Protein AF-A0A7Z9ZH87-F1 (afdb_monomer_lite)

pLDDT: mean 79.66, std 18.04, range [28.94, 98.12]

Radius of gyration: 16.37 Å; chains: 1; bounding box: 49×29×41 Å

Structure (mmCIF, N/CA/C/O backbone):
data_AF-A0A7Z9ZH87-F1
#
_entry.id   AF-A0A7Z9ZH87-F1
#
loop_
_atom_site.group_PDB
_atom_site.id
_atom_site.type_symbol
_atom_site.label_atom_id
_atom_site.label_alt_id
_atom_site.label_comp_id
_atom_site.label_asym_id
_atom_site.label_entity_id
_atom_site.label_seq_id
_atom_site.pdbx_PDB_ins_code
_atom_site.Cartn_x
_atom_site.Cartn_y
_atom_site.Cartn_z
_atom_site.occupancy
_atom_site.B_iso_or_equiv
_atom_site.auth_seq_id
_atom_site.auth_comp_id
_atom_site.auth_asym_id
_atom_site.auth_atom_id
_atom_site.pdbx_PDB_model_num
ATOM 1 N N . MET A 1 1 ? -15.715 -15.038 -13.686 1.00 32.31 1 MET A N 1
ATOM 2 C CA . MET A 1 1 ? -14.337 -15.272 -13.220 1.00 32.31 1 MET A CA 1
ATOM 3 C C . MET A 1 1 ? -13.437 -14.489 -14.149 1.00 32.31 1 MET A C 1
ATOM 5 O O . MET A 1 1 ? -13.187 -14.943 -15.253 1.00 32.31 1 MET A O 1
ATOM 9 N N . THR A 1 2 ? -13.102 -13.259 -13.784 1.00 36.56 2 THR A N 1
ATOM 10 C CA . THR A 1 2 ? -12.093 -12.464 -14.488 1.00 36.56 2 THR A CA 1
ATOM 11 C C . THR A 1 2 ? -10.768 -12.778 -13.816 1.00 36.56 2 THR A C 1
ATOM 13 O O . THR A 1 2 ? -10.597 -12.457 -12.642 1.00 36.56 2 THR A O 1
ATOM 16 N N . GLU A 1 3 ? -9.892 -13.490 -14.523 1.00 40.38 3 GLU A N 1
ATOM 17 C CA . GLU A 1 3 ? -8.490 -13.646 -14.134 1.00 40.38 3 GLU A CA 1
ATOM 18 C C . GLU A 1 3 ? -7.914 -12.255 -13.848 1.00 40.38 3 GLU A C 1
ATOM 20 O O . GLU A 1 3 ? -8.126 -11.318 -14.624 1.00 40.38 3 GLU A O 1
ATOM 25 N N . GLY A 1 4 ? -7.263 -12.101 -12.694 1.00 49.84 4 GLY A N 1
ATOM 26 C CA . GLY A 1 4 ? -6.564 -10.876 -12.329 1.00 49.84 4 GLY A CA 1
ATOM 27 C C . GLY A 1 4 ? -5.412 -10.669 -13.297 1.00 49.84 4 GLY A C 1
ATOM 28 O O . GLY A 1 4 ? -4.351 -11.254 -13.126 1.00 49.84 4 GLY A O 1
ATOM 29 N N . SER A 1 5 ? -5.653 -9.899 -14.351 1.00 69.25 5 SER A N 1
ATOM 30 C CA . SER A 1 5 ? -4.678 -9.647 -15.403 1.00 69.25 5 SER A CA 1
ATOM 31 C C . SER A 1 5 ? -3.476 -8.898 -14.836 1.00 69.25 5 SER A C 1
ATOM 33 O O . SER A 1 5 ? -3.638 -7.803 -14.291 1.00 69.25 5 SER A O 1
ATOM 35 N N . GLU A 1 6 ? -2.284 -9.466 -14.997 1.00 74.31 6 GLU A N 1
ATOM 36 C CA . GLU A 1 6 ? -1.026 -8.761 -14.767 1.00 74.31 6 GLU A CA 1
ATOM 37 C C . GLU A 1 6 ? -0.970 -7.494 -15.622 1.00 74.31 6 GLU A C 1
ATOM 39 O O . GLU A 1 6 ? -1.355 -7.489 -16.797 1.00 74.31 6 GLU A O 1
ATOM 44 N N . ILE A 1 7 ? -0.484 -6.403 -15.034 1.00 67.56 7 ILE A N 1
ATOM 45 C CA . ILE A 1 7 ? -0.384 -5.119 -15.722 1.00 67.56 7 ILE A CA 1
ATOM 46 C C . ILE A 1 7 ? 1.082 -4.793 -15.945 1.00 67.56 7 ILE A C 1
ATOM 48 O O . ILE A 1 7 ? 1.816 -4.502 -15.001 1.00 67.56 7 ILE A O 1
ATOM 52 N N . PHE A 1 8 ? 1.485 -4.802 -17.214 1.00 66.19 8 PHE A N 1
ATOM 53 C CA . PHE A 1 8 ? 2.841 -4.483 -17.643 1.00 66.19 8 PHE A CA 1
ATOM 54 C C . PHE A 1 8 ? 2.985 -2.988 -17.911 1.00 66.19 8 PHE A C 1
ATOM 56 O O . PHE A 1 8 ? 2.276 -2.411 -18.737 1.00 66.19 8 PHE A O 1
ATOM 63 N N . ILE A 1 9 ? 3.951 -2.358 -17.247 1.00 67.56 9 ILE A N 1
ATOM 64 C CA . ILE A 1 9 ? 4.245 -0.935 -17.390 1.00 67.56 9 ILE A CA 1
ATOM 65 C C . ILE A 1 9 ? 5.709 -0.778 -17.798 1.00 67.56 9 ILE A C 1
ATOM 67 O O . ILE A 1 9 ? 6.633 -1.140 -17.065 1.00 67.56 9 ILE A O 1
ATOM 71 N N . ARG A 1 10 ? 5.909 -0.219 -19.001 1.00 65.69 10 ARG A N 1
ATOM 72 C CA . ARG A 1 10 ? 7.217 0.171 -19.565 1.00 65.69 10 ARG A CA 1
ATOM 73 C C . ARG A 1 10 ? 8.292 -0.924 -19.454 1.00 65.69 10 ARG A C 1
ATOM 75 O O . ARG A 1 10 ? 9.424 -0.630 -19.081 1.00 65.69 10 ARG A O 1
ATOM 82 N N . GLU A 1 11 ? 7.904 -2.171 -19.752 1.00 64.19 11 GLU A N 1
ATOM 83 C CA . GLU A 1 11 ? 8.743 -3.394 -19.782 1.00 64.19 11 GLU A CA 1
A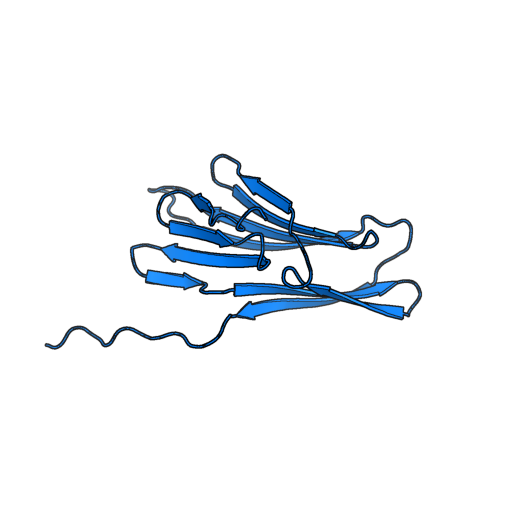TOM 84 C C . GLU A 1 11 ? 9.444 -3.760 -18.461 1.00 64.19 11 GLU A C 1
ATOM 86 O O . GLU A 1 11 ? 10.291 -4.650 -18.420 1.00 64.19 11 GLU A O 1
ATOM 91 N N . ARG A 1 12 ? 9.133 -3.048 -17.377 1.00 71.06 12 ARG A N 1
ATOM 92 C CA . ARG A 1 12 ? 9.948 -3.040 -16.158 1.00 71.06 12 ARG A CA 1
ATOM 93 C C . ARG A 1 12 ? 9.138 -3.198 -14.891 1.00 71.06 12 ARG A C 1
ATOM 95 O O . ARG A 1 12 ? 9.701 -3.585 -13.883 1.00 71.06 12 ARG A O 1
ATOM 102 N N . LEU A 1 13 ? 7.851 -2.891 -14.905 1.00 76.19 13 LEU A N 1
ATOM 103 C CA . LEU A 1 13 ? 6.999 -3.000 -13.731 1.00 76.19 13 LEU A CA 1
ATOM 104 C C . LEU A 1 13 ? 5.816 -3.898 -14.067 1.00 76.19 13 LEU A C 1
ATOM 106 O O . LEU A 1 13 ? 5.126 -3.661 -15.057 1.00 76.19 13 LEU A O 1
ATOM 110 N N . ILE A 1 14 ? 5.606 -4.912 -13.240 1.00 80.06 14 ILE A N 1
ATOM 111 C CA . ILE A 1 14 ? 4.458 -5.804 -13.295 1.00 80.06 14 ILE A CA 1
ATOM 112 C C . ILE A 1 14 ? 3.677 -5.567 -12.013 1.00 80.06 14 ILE A C 1
ATOM 114 O O . ILE A 1 14 ? 4.206 -5.696 -10.907 1.00 80.06 14 ILE A O 1
ATOM 118 N N . LEU A 1 15 ? 2.421 -5.170 -12.164 1.00 79.38 15 LEU A N 1
ATOM 119 C CA . LEU A 1 15 ? 1.486 -5.127 -11.051 1.00 79.38 15 LEU A CA 1
ATOM 120 C C . LEU A 1 15 ? 0.624 -6.374 -11.103 1.00 79.38 15 LEU A C 1
ATOM 122 O O . LEU A 1 15 ? 0.088 -6.700 -12.165 1.00 79.38 15 LEU A O 1
ATOM 126 N N . ASN A 1 16 ? 0.411 -6.991 -9.946 1.00 82.19 16 ASN A N 1
ATOM 127 C CA . ASN A 1 16 ? -0.624 -7.994 -9.771 1.00 82.19 16 ASN A CA 1
ATOM 128 C C . ASN A 1 16 ? -1.660 -7.467 -8.762 1.00 82.19 16 ASN A C 1
ATOM 130 O O . ASN A 1 16 ? -1.513 -7.659 -7.552 1.00 82.19 16 ASN A O 1
ATOM 134 N N . PRO A 1 17 ? -2.707 -6.760 -9.235 1.00 79.50 17 PRO A N 1
ATOM 135 C CA . PRO A 1 17 ? -3.725 -6.184 -8.360 1.00 79.50 17 PRO A CA 1
ATOM 136 C C . PRO A 1 17 ? -4.580 -7.223 -7.626 1.00 79.50 17 PRO A C 1
ATOM 138 O O . PRO A 1 17 ? -5.180 -6.911 -6.601 1.00 79.50 17 PRO A O 1
ATOM 141 N N . ALA A 1 18 ? -4.670 -8.451 -8.143 1.00 80.75 18 ALA A N 1
ATOM 142 C CA . ALA A 1 18 ? -5.406 -9.512 -7.464 1.00 80.75 18 ALA A CA 1
ATOM 143 C C . ALA A 1 18 ? -4.652 -10.018 -6.228 1.00 80.75 18 ALA A C 1
ATOM 145 O O . ALA A 1 18 ? -5.276 -10.396 -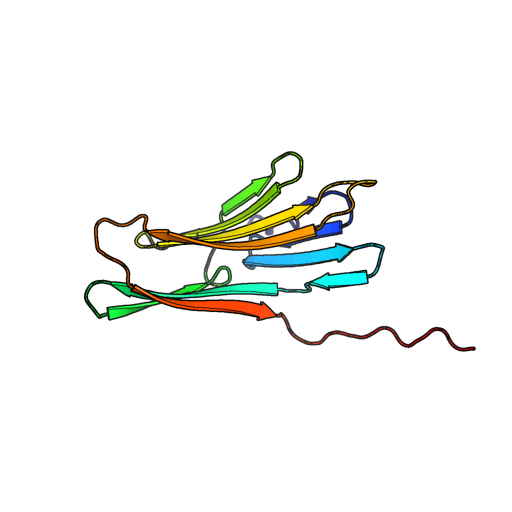5.242 1.00 80.75 18 ALA A O 1
ATOM 146 N N . GLU A 1 19 ? -3.320 -9.992 -6.275 1.00 81.75 19 GLU A N 1
ATOM 147 C CA . GLU A 1 19 ? -2.461 -10.418 -5.169 1.00 81.75 19 GLU A CA 1
ATOM 148 C C . GLU A 1 19 ? -1.929 -9.254 -4.326 1.00 81.75 19 GLU A C 1
ATOM 150 O O . GLU A 1 19 ? -1.309 -9.479 -3.287 1.00 81.75 19 GLU A O 1
ATOM 155 N N . GLY A 1 20 ? -2.124 -8.008 -4.765 1.00 80.31 20 GLY A N 1
ATOM 156 C CA . GLY A 1 20 ? -1.559 -6.835 -4.100 1.00 80.31 20 GLY A CA 1
ATOM 157 C C . GLY A 1 20 ? -0.032 -6.847 -4.075 1.00 80.31 20 GLY A C 1
ATOM 158 O O . GLY A 1 20 ? 0.588 -6.417 -3.092 1.00 80.31 20 GLY A O 1
ATOM 159 N N . THR A 1 21 ? 0.575 -7.396 -5.128 1.00 84.50 21 THR A N 1
ATOM 160 C CA . THR A 1 21 ? 2.023 -7.535 -5.262 1.00 84.50 21 THR A CA 1
ATOM 161 C C . THR A 1 21 ? 2.567 -6.734 -6.438 1.00 84.50 21 THR A C 1
ATOM 163 O O . THR A 1 21 ? 1.858 -6.370 -7.381 1.00 84.50 21 THR A O 1
ATOM 166 N N . ILE A 1 22 ? 3.859 -6.428 -6.340 1.00 82.69 22 ILE A N 1
ATOM 167 C CA . ILE A 1 22 ? 4.618 -5.692 -7.343 1.00 82.69 22 ILE A CA 1
ATOM 168 C C . ILE A 1 22 ? 5.879 -6.467 -7.685 1.00 82.69 22 ILE A C 1
ATOM 170 O O . ILE A 1 22 ? 6.641 -6.873 -6.797 1.00 82.69 22 ILE A O 1
ATOM 174 N N . GLU A 1 23 ? 6.132 -6.580 -8.982 1.00 83.56 23 GLU A N 1
ATOM 175 C CA . GLU A 1 23 ? 7.427 -6.958 -9.521 1.00 83.56 23 GLU A CA 1
ATOM 176 C C . GLU A 1 23 ? 8.031 -5.784 -10.272 1.00 83.56 23 GLU A C 1
ATOM 178 O O . GLU A 1 23 ? 7.371 -5.117 -11.066 1.00 83.56 23 GLU A O 1
ATOM 183 N N . PHE A 1 24 ? 9.306 -5.519 -10.024 1.00 76.56 24 PHE A N 1
ATOM 184 C CA . PHE A 1 24 ? 10.020 -4.450 -10.693 1.00 76.56 24 PHE A CA 1
ATOM 185 C C . PHE A 1 24 ? 11.395 -4.926 -11.147 1.00 76.56 24 PHE A C 1
ATOM 187 O O . PHE A 1 24 ? 12.231 -5.339 -10.342 1.00 76.56 24 PHE A O 1
ATOM 194 N N . VAL A 1 25 ? 11.632 -4.818 -12.447 1.00 73.50 25 VAL A N 1
ATOM 195 C CA . VAL A 1 25 ? 12.858 -5.141 -13.164 1.00 73.50 25 VAL A CA 1
ATOM 196 C C . VAL A 1 25 ? 13.480 -3.846 -13.678 1.00 73.50 25 VAL A C 1
ATOM 198 O O . VAL A 1 25 ? 12.913 -3.145 -14.509 1.00 73.50 25 VAL A O 1
ATOM 201 N N . TYR A 1 26 ? 14.695 -3.529 -13.241 1.00 68.50 26 TYR A N 1
ATOM 202 C CA . TYR A 1 26 ? 15.448 -2.372 -13.720 1.00 68.50 26 TYR A CA 1
ATOM 203 C C . TYR A 1 26 ? 16.720 -2.817 -14.422 1.00 68.50 26 TYR A C 1
ATOM 205 O O . TYR A 1 26 ? 17.523 -3.544 -13.845 1.00 68.50 26 TYR A O 1
ATOM 213 N N . ARG A 1 27 ? 16.919 -2.371 -15.671 1.00 68.44 27 ARG A N 1
ATOM 214 C CA . ARG A 1 27 ? 18.089 -2.742 -16.493 1.00 68.44 27 ARG A CA 1
ATOM 215 C C . ARG A 1 27 ? 18.319 -4.266 -16.510 1.00 68.44 27 ARG A C 1
ATOM 217 O O . ARG A 1 27 ? 19.427 -4.732 -16.265 1.00 68.44 27 ARG A O 1
ATOM 224 N N . ALA A 1 28 ? 17.241 -5.020 -16.753 1.00 67.94 28 ALA A N 1
ATOM 225 C CA . ALA A 1 28 ? 17.210 -6.488 -16.753 1.00 67.94 28 ALA A CA 1
ATOM 226 C C . ALA A 1 28 ? 17.589 -7.164 -15.415 1.00 67.94 28 ALA A C 1
ATOM 228 O O . ALA A 1 28 ? 17.918 -8.346 -15.396 1.00 67.94 28 ALA A O 1
ATOM 229 N N . ARG A 1 29 ? 17.534 -6.442 -14.285 1.00 64.94 29 ARG A N 1
ATOM 230 C CA . ARG A 1 29 ? 17.725 -7.002 -12.938 1.00 64.94 29 ARG A CA 1
ATOM 231 C C . ARG A 1 29 ? 16.450 -6.860 -12.105 1.00 64.94 29 ARG A C 1
ATOM 233 O O . ARG A 1 29 ? 15.946 -5.739 -12.006 1.00 64.94 29 ARG A O 1
ATOM 240 N N . PRO A 1 30 ? 15.939 -7.933 -11.480 1.00 69.69 30 PRO A N 1
ATOM 241 C CA . PRO A 1 30 ? 14.827 -7.821 -10.545 1.00 69.69 30 PRO A CA 1
ATOM 242 C C . PRO A 1 30 ? 15.279 -7.031 -9.310 1.00 69.69 30 PRO A C 1
ATOM 244 O O . PRO A 1 30 ? 16.231 -7.397 -8.623 1.00 69.69 30 PRO A O 1
ATOM 247 N N . VAL A 1 31 ? 14.610 -5.914 -9.051 1.00 71.94 31 VAL A N 1
ATOM 248 C CA . VAL A 1 31 ? 14.827 -5.048 -7.884 1.00 71.94 31 VAL A CA 1
ATOM 249 C C . VAL A 1 31 ? 13.792 -5.360 -6.802 1.00 71.94 31 VAL A C 1
ATOM 251 O O . VAL A 1 31 ? 14.117 -5.354 -5.615 1.00 71.94 31 VAL A O 1
ATOM 254 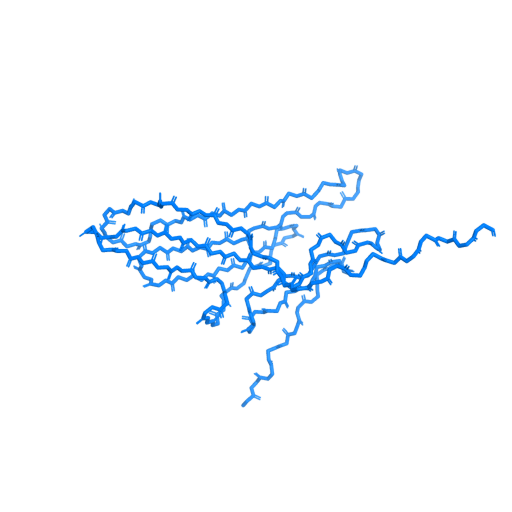N N . LEU A 1 32 ? 12.560 -5.679 -7.210 1.00 76.50 32 LEU A N 1
ATOM 255 C CA . LEU A 1 32 ? 11.491 -6.183 -6.350 1.00 76.50 32 LEU A CA 1
ATOM 256 C C . LEU A 1 32 ? 10.816 -7.369 -7.036 1.00 76.50 32 LEU A C 1
ATOM 258 O O . LEU A 1 32 ? 10.568 -7.322 -8.235 1.00 76.50 32 LEU A O 1
ATOM 262 N N . SER A 1 33 ? 10.513 -8.413 -6.273 1.00 80.44 33 SER A N 1
ATOM 263 C CA . SER A 1 33 ? 9.774 -9.584 -6.748 1.00 80.44 33 SER A CA 1
ATOM 264 C C . SER A 1 33 ? 8.766 -9.992 -5.678 1.00 80.44 33 SER A C 1
ATOM 266 O O . SER A 1 33 ? 9.107 -10.047 -4.489 1.00 80.44 33 SER A O 1
ATOM 268 N N . GLY A 1 34 ? 7.506 -10.162 -6.091 1.00 80.81 34 GLY A N 1
ATOM 269 C CA . GLY A 1 34 ? 6.378 -10.499 -5.218 1.00 80.81 34 GLY A CA 1
ATOM 270 C C . GLY A 1 34 ? 6.208 -9.573 -4.008 1.00 80.81 34 GLY A C 1
ATOM 271 O O . GLY A 1 34 ? 5.696 -9.991 -2.961 1.00 80.81 34 GLY A O 1
ATOM 272 N N . ALA A 1 35 ? 6.713 -8.343 -4.088 1.00 85.12 35 ALA A N 1
ATOM 273 C CA . ALA A 1 35 ? 6.789 -7.466 -2.935 1.00 85.12 35 ALA A CA 1
ATOM 274 C C . ALA A 1 35 ? 5.412 -6.853 -2.651 1.00 85.12 35 ALA A C 1
ATOM 276 O O . ALA A 1 35 ? 4.616 -6.662 -3.565 1.00 85.12 35 ALA A O 1
ATOM 277 N N . THR A 1 36 ? 5.113 -6.564 -1.387 1.00 90.12 36 THR A N 1
ATOM 278 C CA . THR A 1 36 ? 3.850 -5.964 -0.930 1.00 90.12 36 THR A CA 1
ATOM 279 C C . THR A 1 36 ? 4.108 -4.988 0.224 1.00 90.12 36 THR A C 1
ATOM 281 O O . THR A 1 36 ? 5.247 -4.840 0.674 1.00 90.12 36 THR A O 1
ATOM 284 N N . ALA A 1 37 ? 3.062 -4.346 0.738 1.00 92.00 37 ALA A N 1
ATOM 285 C CA . ALA A 1 37 ? 3.153 -3.434 1.870 1.00 92.00 37 ALA A CA 1
ATOM 286 C C . ALA A 1 37 ? 2.083 -3.719 2.923 1.00 92.00 37 ALA A C 1
ATOM 288 O O . ALA A 1 37 ? 0.979 -4.161 2.601 1.00 92.00 37 ALA A O 1
ATOM 289 N N . GLU A 1 38 ? 2.416 -3.427 4.177 1.00 95.12 38 GLU A N 1
ATOM 290 C CA . GLU A 1 38 ? 1.505 -3.546 5.311 1.00 95.12 38 GLU A CA 1
ATOM 291 C C . GLU A 1 38 ? 1.710 -2.394 6.302 1.00 95.12 38 GLU A C 1
ATOM 293 O O . GLU A 1 38 ? 2.837 -1.947 6.536 1.00 95.12 38 GLU A O 1
ATOM 298 N N . ALA A 1 39 ? 0.611 -1.944 6.901 1.00 95.88 39 ALA A N 1
ATOM 299 C CA . ALA A 1 39 ? 0.584 -1.001 8.006 1.00 95.88 39 ALA A CA 1
ATOM 300 C C . ALA A 1 39 ? -0.110 -1.631 9.220 1.00 95.88 39 ALA A C 1
ATOM 302 O O . ALA A 1 39 ? -1.185 -2.225 9.093 1.00 95.88 39 ALA A O 1
ATOM 303 N N . THR A 1 40 ? 0.468 -1.456 10.407 1.00 96.69 40 THR A N 1
ATOM 304 C CA . THR A 1 40 ? -0.226 -1.703 11.678 1.00 96.69 40 THR A CA 1
ATOM 305 C C . THR A 1 40 ? -0.510 -0.374 12.353 1.00 96.69 40 THR A C 1
ATOM 307 O O . THR A 1 40 ? 0.370 0.485 12.450 1.00 96.69 40 THR A O 1
ATOM 310 N N . TYR A 1 41 ? -1.740 -0.197 12.812 1.00 96.62 41 TYR A N 1
ATOM 311 C CA . TYR A 1 41 ? -2.217 1.076 13.334 1.00 96.62 41 TYR A CA 1
ATOM 312 C C . TYR A 1 41 ? -3.272 0.862 14.423 1.00 96.62 41 TYR A C 1
ATOM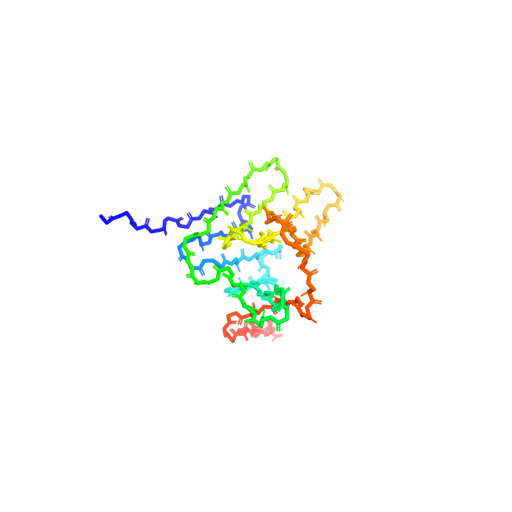 314 O O . TYR A 1 41 ? -3.752 -0.254 14.629 1.00 96.62 41 TYR A O 1
ATOM 322 N N . ARG A 1 42 ? -3.646 1.930 15.129 1.00 98.12 42 ARG A N 1
ATOM 323 C CA . ARG A 1 42 ? -4.727 1.926 16.118 1.00 98.12 42 ARG A CA 1
ATOM 324 C C . ARG A 1 42 ? -5.761 2.999 15.825 1.00 98.12 42 ARG A C 1
ATOM 326 O O . ARG A 1 42 ? -5.405 4.113 15.446 1.00 98.12 42 ARG A O 1
ATOM 333 N N . VAL A 1 43 ? -7.018 2.655 16.087 1.00 97.19 43 VAL A N 1
ATOM 334 C CA . VAL A 1 43 ? -8.171 3.570 16.119 1.00 97.19 43 VAL A CA 1
ATOM 335 C C . VAL A 1 43 ? -8.846 3.373 17.461 1.00 97.19 43 VAL A C 1
ATOM 337 O O . VAL A 1 43 ? -9.116 2.230 17.827 1.00 97.19 43 VAL A O 1
ATOM 340 N N . GLU A 1 44 ? -9.039 4.450 18.222 1.00 95.94 44 GLU A N 1
ATOM 341 C CA . GLU A 1 44 ? -9.620 4.382 19.576 1.00 95.94 44 GLU A CA 1
ATOM 342 C C . GLU A 1 44 ? -8.902 3.361 20.492 1.00 95.94 44 GLU A C 1
ATOM 344 O O . GLU A 1 44 ? -9.503 2.676 21.316 1.00 95.94 44 GLU A O 1
ATOM 349 N N . GLY A 1 45 ? -7.583 3.214 20.317 1.00 94.19 45 GLY A N 1
ATOM 350 C CA . GLY A 1 45 ? -6.752 2.264 21.067 1.00 94.19 45 GLY A CA 1
ATOM 351 C C . GLY A 1 45 ? -6.826 0.804 20.595 1.00 94.19 45 GLY A C 1
ATOM 352 O O . GLY A 1 45 ? -6.037 -0.017 21.064 1.00 94.19 45 GLY A O 1
ATOM 353 N N . LEU A 1 46 ? -7.698 0.467 19.642 1.00 97.19 46 LEU A N 1
ATOM 354 C CA . LEU A 1 46 ? -7.822 -0.882 19.086 1.00 97.19 46 LEU A CA 1
ATOM 355 C C . LEU A 1 46 ? -6.830 -1.101 17.944 1.00 97.19 46 LEU A C 1
ATOM 357 O O . LEU A 1 46 ? -6.838 -0.361 16.962 1.00 97.19 46 LEU A O 1
ATOM 361 N N . ALA A 1 47 ? -6.003 -2.141 18.066 1.00 97.06 47 ALA A N 1
ATOM 362 C CA . ALA A 1 47 ? -5.029 -2.520 17.047 1.00 97.06 47 ALA A CA 1
ATOM 363 C C . ALA A 1 47 ? -5.702 -3.066 15.784 1.00 97.06 47 ALA A C 1
ATOM 365 O O . ALA A 1 47 ? -6.615 -3.890 15.845 1.00 97.06 47 ALA A O 1
ATOM 366 N N . ARG A 1 48 ? -5.206 -2.610 14.637 1.00 96.56 48 ARG A N 1
ATOM 367 C CA . ARG A 1 48 ? -5.655 -2.965 13.295 1.00 96.56 48 ARG A CA 1
ATOM 368 C C . ARG A 1 48 ? -4.452 -3.154 12.378 1.00 96.56 48 ARG A C 1
ATOM 370 O O . ARG A 1 48 ? -3.350 -2.670 12.645 1.00 96.56 48 ARG A O 1
ATOM 377 N N . ARG A 1 49 ? -4.677 -3.878 11.287 1.00 96.12 49 ARG A N 1
ATOM 378 C CA . ARG A 1 49 ? -3.675 -4.183 10.269 1.00 96.12 49 ARG A CA 1
ATOM 379 C C . ARG A 1 49 ? -4.309 -4.020 8.900 1.00 96.12 49 ARG A C 1
ATOM 381 O O . ARG A 1 49 ? -5.380 -4.574 8.672 1.00 96.12 49 ARG A O 1
ATOM 388 N N . LEU A 1 50 ? -3.623 -3.316 8.010 1.00 95.44 50 LEU A N 1
ATOM 389 C CA . LEU A 1 50 ? -4.004 -3.189 6.613 1.00 95.44 50 LEU A CA 1
ATOM 390 C C . LEU A 1 50 ? -2.841 -3.639 5.736 1.00 95.44 50 LEU A C 1
ATOM 392 O O . LEU A 1 50 ? -1.745 -3.091 5.828 1.00 95.44 50 LEU A O 1
ATOM 396 N N . SER A 1 51 ? -3.087 -4.632 4.888 1.00 94.31 51 SER A N 1
ATOM 397 C CA . SER A 1 51 ? -2.111 -5.163 3.937 1.00 94.31 51 SER A CA 1
ATOM 398 C C . SER A 1 51 ? -2.619 -4.996 2.518 1.00 94.31 51 SER A C 1
ATOM 400 O O . SER A 1 51 ? -3.809 -5.185 2.265 1.00 94.31 51 SER A O 1
ATOM 402 N N . LEU A 1 52 ? -1.724 -4.713 1.573 1.00 92.00 52 LEU A N 1
ATOM 403 C CA . LEU A 1 52 ? -2.080 -4.744 0.156 1.00 92.00 52 LEU A CA 1
ATOM 404 C C . LEU A 1 52 ? -2.456 -6.167 -0.309 1.00 92.00 52 LEU A C 1
ATOM 406 O O . LEU A 1 52 ? -3.195 -6.285 -1.272 1.00 92.00 52 LEU A O 1
ATOM 410 N N . ARG A 1 53 ? -2.036 -7.239 0.387 1.00 89.75 53 ARG A N 1
ATOM 411 C CA . ARG A 1 53 ? -2.386 -8.636 0.030 1.00 89.75 53 ARG A CA 1
ATOM 412 C C . ARG A 1 53 ? -3.785 -9.090 0.448 1.00 89.75 53 ARG A C 1
ATOM 414 O O . ARG A 1 53 ? -4.241 -10.128 -0.019 1.00 89.75 53 ARG A O 1
ATOM 421 N N . ASP A 1 54 ? -4.441 -8.379 1.362 1.00 85.06 54 ASP A N 1
ATOM 422 C CA . ASP A 1 54 ? -5.651 -8.888 2.029 1.00 85.06 54 ASP A CA 1
ATOM 423 C C . ASP A 1 54 ? -6.942 -8.693 1.199 1.00 85.06 54 ASP A C 1
ATOM 425 O O . ASP A 1 54 ? -8.030 -9.032 1.665 1.00 85.06 54 ASP A O 1
ATOM 429 N N . GLY A 1 55 ? -6.865 -8.158 -0.024 1.00 73.12 55 GLY A N 1
ATOM 430 C CA . GLY A 1 55 ? -8.043 -7.932 -0.860 1.00 73.12 55 GLY A CA 1
ATOM 431 C C . GLY A 1 55 ? -7.730 -7.310 -2.223 1.00 73.12 55 GLY A C 1
ATOM 432 O O . GLY A 1 55 ? -6.569 -7.033 -2.521 1.00 73.12 55 GLY A O 1
ATOM 433 N N . PRO A 1 56 ? -8.760 -7.085 -3.061 1.00 75.25 56 PRO A N 1
ATOM 434 C CA . PRO A 1 56 ? -8.583 -6.414 -4.341 1.00 75.25 56 PRO A CA 1
ATOM 435 C C . PRO A 1 56 ? -8.050 -4.998 -4.109 1.00 75.25 56 PRO A C 1
ATOM 437 O O . PRO A 1 56 ? -8.702 -4.181 -3.455 1.00 75.25 56 PRO A O 1
ATOM 440 N N . VAL A 1 57 ? -6.874 -4.702 -4.659 1.00 88.06 57 VAL A N 1
ATOM 441 C CA . VAL A 1 57 ? -6.296 -3.359 -4.572 1.00 88.06 57 VAL A CA 1
ATOM 442 C C . VAL A 1 57 ? -6.765 -2.490 -5.733 1.00 88.06 57 VAL A C 1
ATOM 444 O O . VAL A 1 57 ? -6.902 -2.945 -6.870 1.00 88.06 57 VAL A O 1
ATOM 447 N N . ALA A 1 58 ? -6.985 -1.209 -5.455 1.00 90.31 58 ALA A N 1
ATOM 448 C CA . ALA A 1 58 ? -7.097 -0.208 -6.503 1.00 90.31 58 ALA A CA 1
ATOM 449 C C . ALA A 1 58 ? -5.697 0.112 -7.045 1.00 90.31 58 ALA A C 1
ATOM 451 O O . ALA A 1 58 ? -4.721 0.100 -6.292 1.00 90.31 58 ALA A O 1
ATOM 452 N N . TYR A 1 59 ? -5.596 0.416 -8.338 1.00 89.00 59 TYR A N 1
ATOM 453 C CA . TYR A 1 59 ? -4.336 0.812 -8.959 1.00 89.00 59 TYR A CA 1
ATOM 454 C C . TYR A 1 59 ? -4.503 2.061 -9.824 1.00 89.00 59 TYR A C 1
ATOM 456 O O . TYR A 1 59 ? -5.554 2.282 -10.429 1.00 89.00 59 TYR A O 1
ATOM 464 N N . GLY A 1 60 ? -3.453 2.876 -9.878 1.00 87.12 60 GLY A N 1
ATOM 465 C CA . GLY A 1 60 ? -3.382 4.090 -10.681 1.00 87.12 60 GLY A CA 1
ATOM 466 C C . GLY A 1 60 ? -2.134 4.094 -11.553 1.00 87.12 60 GLY A C 1
ATOM 467 O O . GLY A 1 60 ? -1.058 3.696 -11.111 1.00 87.12 60 GLY A O 1
ATOM 468 N N . ILE A 1 61 ? -2.279 4.545 -12.798 1.00 84.69 61 ILE A N 1
ATOM 469 C CA . ILE A 1 61 ? -1.164 4.709 -13.735 1.00 84.69 61 ILE A CA 1
ATOM 470 C C . ILE A 1 61 ? -1.232 6.128 -14.287 1.00 84.69 61 ILE A C 1
ATOM 472 O O . ILE A 1 61 ? -2.159 6.483 -15.015 1.00 84.69 61 ILE A O 1
ATOM 476 N N . ALA A 1 62 ? -0.242 6.935 -13.930 1.00 84.62 62 ALA A N 1
ATOM 477 C CA . ALA A 1 62 ? 0.070 8.201 -14.572 1.00 84.62 62 ALA A CA 1
ATOM 478 C C . ALA A 1 62 ? 1.339 8.036 -15.422 1.00 84.62 62 ALA A C 1
ATOM 480 O O . ALA A 1 62 ? 1.882 6.938 -15.546 1.00 84.62 62 ALA A O 1
ATOM 481 N N . GLN A 1 63 ? 1.797 9.117 -16.058 1.00 80.31 63 GLN A N 1
ATOM 482 C CA . GLN A 1 63 ? 2.872 9.051 -17.048 1.00 80.31 63 GLN A CA 1
ATOM 483 C C . GLN A 1 63 ? 4.109 8.303 -16.530 1.00 80.31 63 GLN A C 1
ATOM 485 O O . GLN A 1 63 ? 4.640 7.458 -17.237 1.00 80.31 63 GLN A O 1
ATOM 490 N N . ASP A 1 64 ? 4.565 8.579 -15.318 1.00 82.38 64 ASP A N 1
ATOM 491 C CA . ASP A 1 64 ? 5.744 7.975 -14.690 1.00 82.38 64 ASP A CA 1
ATOM 492 C C . ASP A 1 64 ? 5.474 7.434 -13.281 1.00 82.38 64 ASP A C 1
ATOM 494 O O . ASP A 1 64 ? 6.346 6.784 -12.706 1.00 82.38 64 ASP A O 1
ATOM 498 N N . LEU A 1 65 ? 4.280 7.679 -12.740 1.00 86.25 65 LEU A N 1
ATOM 499 C CA . LEU A 1 65 ? 3.857 7.241 -11.419 1.00 86.25 65 LEU A CA 1
ATOM 500 C C . LEU A 1 65 ? 2.873 6.084 -11.529 1.00 86.25 65 LEU A C 1
ATOM 502 O O . LEU A 1 65 ? 1.877 6.149 -12.248 1.00 86.25 65 LEU A O 1
ATOM 506 N N . VAL A 1 66 ? 3.134 5.057 -10.741 1.00 86.62 66 VAL A N 1
ATOM 507 C CA . VAL A 1 66 ? 2.259 3.914 -10.551 1.00 86.62 66 VAL A CA 1
ATOM 508 C C . VAL A 1 66 ? 1.937 3.798 -9.077 1.00 86.62 66 VAL A C 1
ATOM 510 O O . VAL A 1 66 ? 2.824 3.955 -8.240 1.00 86.62 66 VAL A O 1
ATOM 513 N N . SER A 1 67 ? 0.679 3.528 -8.758 1.00 90.81 67 SER A N 1
ATOM 514 C CA . SER A 1 67 ? 0.238 3.334 -7.385 1.00 90.81 67 SER A CA 1
ATOM 515 C C . SER A 1 67 ? -0.602 2.072 -7.237 1.00 90.81 67 SER A C 1
ATOM 517 O O . SER A 1 67 ? -1.401 1.740 -8.111 1.00 90.81 67 SER A O 1
ATOM 519 N N . LEU A 1 68 ? -0.417 1.379 -6.114 1.00 91.94 68 LEU A N 1
ATOM 520 C CA . LEU A 1 68 ? -1.333 0.362 -5.601 1.00 91.94 68 LEU A CA 1
ATOM 521 C C . LEU A 1 68 ? -1.871 0.833 -4.261 1.00 91.94 68 LEU A C 1
ATOM 523 O O . LEU A 1 68 ? -1.093 1.276 -3.420 1.00 91.94 68 LEU A O 1
ATOM 527 N N . SER A 1 69 ? -3.172 0.711 -4.036 1.00 94.44 69 SER A N 1
ATOM 528 C CA . SER A 1 69 ? -3.789 1.143 -2.787 1.00 94.44 69 SER A CA 1
ATOM 529 C C . SER A 1 69 ? -4.862 0.186 -2.296 1.00 94.44 69 SER A C 1
ATOM 531 O O . SER A 1 69 ? -5.664 -0.319 -3.081 1.00 94.44 69 SER A O 1
ATOM 533 N N . HIS A 1 70 ? -4.917 0.015 -0.982 1.00 95.19 70 HIS A N 1
ATOM 534 C CA . HIS A 1 70 ? -5.998 -0.660 -0.274 1.00 95.19 70 HIS A CA 1
ATOM 535 C C . HIS A 1 70 ? -6.500 0.269 0.833 1.00 95.19 70 HIS A C 1
ATOM 537 O O . HIS A 1 70 ? -5.713 1.009 1.424 1.00 95.19 70 HIS A O 1
ATOM 543 N N . SER A 1 71 ? -7.802 0.249 1.100 1.00 95.31 71 SER A N 1
ATOM 544 C CA . SER A 1 71 ? -8.436 1.011 2.172 1.00 95.31 71 SER A CA 1
ATOM 545 C C . SER A 1 71 ? -9.414 0.121 2.923 1.00 95.31 71 SER A C 1
ATOM 547 O O . SER A 1 71 ? -10.142 -0.653 2.304 1.00 95.31 71 SER A O 1
ATOM 549 N N . ASP A 1 72 ? -9.451 0.263 4.244 1.00 94.88 72 ASP A N 1
ATOM 550 C CA . ASP A 1 72 ? -10.430 -0.392 5.120 1.00 94.88 72 ASP A CA 1
ATOM 551 C C . ASP A 1 72 ? -11.475 0.586 5.687 1.00 94.88 72 ASP A C 1
ATOM 553 O O . ASP A 1 72 ? -12.218 0.258 6.615 1.00 94.88 72 ASP A O 1
ATOM 557 N N . GLY A 1 73 ? -11.532 1.801 5.133 1.00 94.06 73 GLY A N 1
ATOM 558 C CA . GLY A 1 73 ? -12.435 2.867 5.567 1.00 94.06 73 GLY A CA 1
ATOM 559 C C . GLY A 1 73 ? -11.954 3.663 6.784 1.00 94.06 73 GLY A C 1
ATOM 560 O O . GLY A 1 73 ? -12.605 4.640 7.144 1.00 94.06 73 GLY A O 1
ATOM 561 N N . GLN A 1 74 ? -10.830 3.293 7.405 1.00 96.25 74 GLN A N 1
ATOM 562 C CA . GLN A 1 74 ? -10.159 4.106 8.427 1.00 96.25 74 GLN A CA 1
ATOM 563 C C . GLN A 1 74 ? -8.858 4.680 7.879 1.00 96.25 74 GLN A C 1
ATOM 565 O O . GLN A 1 74 ? -8.605 5.880 7.967 1.00 96.25 74 GLN A O 1
ATOM 570 N N . VAL A 1 75 ? -8.050 3.832 7.248 1.00 96.31 75 VAL A N 1
ATOM 571 C CA . VAL A 1 75 ? -6.814 4.251 6.589 1.00 96.31 75 VAL A CA 1
ATOM 572 C C . VAL A 1 75 ? -6.768 3.748 5.157 1.00 96.31 75 VAL A C 1
ATOM 574 O O . VAL A 1 75 ? -7.310 2.694 4.831 1.00 96.31 75 VAL A O 1
ATOM 577 N N . GLN A 1 76 ? -6.083 4.501 4.303 1.00 97.06 76 GLN A N 1
ATOM 578 C CA . GLN A 1 76 ? -5.665 4.054 2.984 1.00 97.06 76 GLN A CA 1
ATOM 579 C C . GLN A 1 76 ? -4.151 3.874 2.979 1.00 97.06 76 GLN A C 1
ATOM 581 O O . GLN A 1 76 ? -3.405 4.828 3.198 1.00 97.06 76 GLN A O 1
ATOM 586 N N . LEU A 1 77 ? -3.705 2.654 2.696 1.00 96.75 77 LEU A N 1
ATOM 587 C CA . LEU A 1 77 ? -2.307 2.334 2.438 1.00 96.75 77 LEU A CA 1
ATOM 588 C C . LEU A 1 77 ? -2.072 2.395 0.932 1.00 96.75 77 LEU A C 1
ATOM 590 O O . LEU A 1 77 ? -2.737 1.686 0.181 1.00 96.75 77 LEU A O 1
ATOM 594 N N . THR A 1 78 ? -1.114 3.211 0.505 1.00 95.06 78 THR A N 1
ATOM 595 C CA . THR A 1 78 ? -0.719 3.350 -0.898 1.00 95.06 78 THR A CA 1
ATOM 596 C C . THR A 1 78 ? 0.767 3.065 -1.055 1.00 95.06 78 THR A C 1
ATOM 598 O O . THR A 1 78 ? 1.597 3.598 -0.319 1.00 95.06 78 THR A O 1
ATOM 601 N N . TRP A 1 79 ? 1.117 2.241 -2.036 1.00 92.25 79 TRP A N 1
ATOM 602 C CA . TRP A 1 79 ? 2.485 2.073 -2.493 1.00 92.25 79 TRP A CA 1
ATOM 603 C C . TRP A 1 79 ? 2.671 2.779 -3.824 1.00 92.25 79 TRP A C 1
ATOM 605 O O . TRP A 1 79 ? 2.045 2.417 -4.817 1.00 92.25 79 TRP A O 1
ATOM 615 N N . ASN A 1 80 ? 3.539 3.783 -3.824 1.00 90.00 80 ASN A N 1
ATOM 616 C CA . ASN A 1 80 ? 3.855 4.600 -4.979 1.00 90.00 80 ASN A CA 1
ATOM 617 C C . ASN A 1 80 ? 5.211 4.209 -5.580 1.00 90.00 80 ASN A C 1
ATOM 619 O O . ASN A 1 80 ? 6.192 4.002 -4.857 1.00 90.00 80 ASN A O 1
ATOM 623 N N . ILE A 1 81 ? 5.262 4.148 -6.910 1.00 85.50 81 ILE A N 1
ATOM 624 C CA . ILE A 1 81 ? 6.441 3.841 -7.718 1.00 85.50 81 ILE A CA 1
ATOM 625 C C . ILE A 1 81 ? 6.552 4.898 -8.805 1.00 85.50 81 ILE A C 1
ATOM 627 O O . ILE A 1 81 ? 5.763 4.923 -9.745 1.00 85.50 81 ILE A O 1
ATOM 631 N N . LEU A 1 82 ? 7.551 5.761 -8.685 1.00 85.44 82 LEU A N 1
ATOM 632 C CA . LEU A 1 82 ? 7.901 6.737 -9.705 1.00 85.44 82 LEU A CA 1
ATOM 633 C C . LEU A 1 82 ? 9.100 6.212 -10.495 1.00 85.44 82 LEU A C 1
ATOM 635 O O . LEU A 1 82 ? 10.188 6.057 -9.939 1.00 85.44 82 LEU A O 1
ATOM 639 N N . ALA A 1 83 ? 8.904 5.944 -11.783 1.00 78.56 83 ALA A N 1
ATOM 640 C CA . ALA A 1 83 ? 9.932 5.446 -12.688 1.00 78.56 83 ALA A CA 1
ATOM 641 C C . ALA A 1 83 ? 10.153 6.445 -13.832 1.00 78.56 83 ALA A C 1
ATOM 643 O O . ALA A 1 83 ? 9.468 6.409 -14.863 1.00 78.56 83 ALA A O 1
ATOM 644 N N . ARG A 1 84 ? 11.134 7.339 -13.654 1.00 78.19 84 ARG A N 1
ATOM 645 C CA . ARG A 1 84 ? 11.497 8.321 -14.681 1.00 78.19 84 ARG A CA 1
ATOM 646 C C . ARG A 1 84 ? 12.397 7.691 -15.748 1.00 78.19 84 ARG A C 1
ATOM 648 O O . ARG A 1 84 ? 13.290 6.907 -15.413 1.00 78.19 84 ARG A O 1
ATOM 655 N N . PRO A 1 85 ? 12.176 8.007 -17.035 1.00 70.88 85 PRO A N 1
ATOM 656 C CA . PRO A 1 85 ? 13.054 7.553 -18.103 1.00 70.88 85 PRO A CA 1
ATOM 657 C C . PRO A 1 85 ? 14.444 8.209 -18.014 1.00 70.88 85 PRO A C 1
ATOM 659 O O . PRO A 1 85 ? 14.666 9.186 -17.303 1.00 70.88 85 PRO A O 1
ATOM 662 N N . GLU A 1 86 ? 15.402 7.647 -18.748 1.00 69.44 86 GLU A N 1
ATOM 663 C CA . GLU A 1 86 ? 16.722 8.257 -18.953 1.00 69.44 86 GLU A CA 1
ATOM 664 C C . GLU A 1 86 ? 16.588 9.633 -19.644 1.00 69.44 86 GLU A C 1
ATOM 666 O O . GLU A 1 86 ? 15.647 9.822 -20.423 1.00 69.44 86 GLU A O 1
ATOM 671 N N . PRO A 1 87 ? 17.510 10.589 -19.407 1.00 64.88 87 PRO A N 1
ATOM 672 C CA . PRO A 1 87 ? 18.771 10.472 -18.656 1.00 64.88 87 PRO A CA 1
ATOM 673 C C . PRO A 1 87 ? 18.631 10.654 -17.135 1.00 64.88 87 PRO A C 1
ATOM 675 O O . PRO A 1 87 ? 19.612 10.532 -16.409 1.00 64.88 87 PRO A O 1
ATOM 678 N N . GLU A 1 88 ? 17.432 10.981 -16.646 1.00 71.25 88 GLU A N 1
ATOM 679 C CA . GLU A 1 88 ? 17.175 11.173 -15.213 1.00 71.25 88 GLU A CA 1
ATOM 680 C C . GLU A 1 88 ? 17.246 9.841 -14.463 1.00 71.25 88 GLU A C 1
ATOM 682 O O . GLU A 1 88 ? 17.750 9.795 -13.342 1.00 71.25 88 GLU A O 1
ATOM 687 N N . GLY A 1 89 ? 16.773 8.757 -15.097 1.00 66.31 89 GLY A N 1
ATOM 688 C CA . GLY A 1 89 ? 17.060 7.374 -14.704 1.00 66.31 89 GLY A CA 1
ATOM 689 C C . GLY A 1 89 ? 16.762 7.061 -13.236 1.00 66.31 89 GLY A C 1
ATOM 690 O O . GLY A 1 89 ? 17.439 6.223 -12.635 1.00 66.31 89 GLY A O 1
ATOM 691 N N . GLN A 1 90 ? 15.788 7.757 -12.642 1.00 74.56 90 GLN A N 1
ATOM 692 C CA . GLN A 1 90 ? 15.513 7.687 -11.215 1.00 74.56 90 GLN A CA 1
ATOM 693 C C . GLN A 1 90 ? 14.289 6.821 -10.941 1.00 74.56 90 GLN A C 1
ATOM 695 O O . GLN A 1 90 ? 13.207 7.023 -11.497 1.00 74.56 90 GLN A O 1
ATOM 700 N N . LEU A 1 91 ? 14.486 5.876 -10.028 1.00 75.88 91 LEU A N 1
ATOM 701 C CA . LEU A 1 91 ? 13.430 5.103 -9.409 1.00 75.88 91 LEU A CA 1
ATOM 702 C C . LEU A 1 91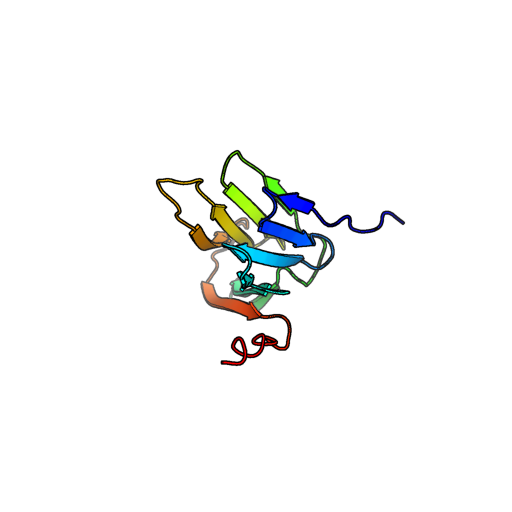 ? 13.236 5.597 -7.978 1.00 75.88 91 LEU A C 1
ATOM 704 O O . LEU A 1 91 ? 14.171 5.541 -7.178 1.00 75.88 91 LEU A O 1
ATOM 708 N N . SER A 1 92 ? 12.015 6.006 -7.654 1.00 83.69 92 SER A N 1
ATOM 709 C CA . SER A 1 92 ? 11.613 6.323 -6.286 1.00 83.69 92 SER A CA 1
ATOM 710 C C . SER A 1 92 ? 10.447 5.436 -5.888 1.00 83.69 92 SER A C 1
ATOM 712 O O . SER A 1 92 ? 9.462 5.337 -6.617 1.00 83.69 92 SER A O 1
ATOM 714 N N . LEU A 1 93 ? 10.553 4.810 -4.718 1.00 83.56 93 LEU A N 1
ATOM 715 C CA . LEU A 1 93 ? 9.464 4.053 -4.119 1.00 83.56 93 LEU A CA 1
ATOM 716 C C . LEU A 1 93 ? 9.206 4.575 -2.718 1.00 83.56 93 LEU A C 1
ATOM 718 O O . LEU A 1 93 ? 10.151 4.794 -1.959 1.00 83.56 93 LEU A O 1
ATOM 722 N N . TRP A 1 94 ? 7.940 4.735 -2.364 1.00 90.12 94 TRP A N 1
ATOM 723 C CA . TRP A 1 94 ? 7.560 5.092 -1.006 1.00 90.12 94 TRP A CA 1
ATOM 724 C C . TRP A 1 94 ? 6.186 4.540 -0.663 1.00 90.12 94 TRP A C 1
ATOM 726 O O . TRP A 1 94 ? 5.347 4.293 -1.533 1.00 90.12 94 TRP A O 1
ATOM 736 N N . LEU A 1 95 ? 5.982 4.350 0.634 1.00 93.00 95 LEU A N 1
ATOM 737 C CA . LEU A 1 95 ? 4.691 4.014 1.201 1.00 93.00 95 LEU A CA 1
ATOM 738 C C . LEU A 1 95 ? 4.054 5.277 1.761 1.00 93.00 95 LEU A C 1
ATOM 740 O O . LEU A 1 95 ? 4.729 6.125 2.343 1.00 93.00 95 LEU A O 1
ATOM 744 N N . GLU A 1 96 ? 2.748 5.374 1.591 1.00 95.44 96 GLU A N 1
ATOM 745 C CA . GLU A 1 96 ? 1.927 6.448 2.116 1.00 95.44 96 GLU A CA 1
ATOM 746 C C . GLU A 1 96 ? 0.748 5.842 2.875 1.00 95.44 96 GLU A C 1
ATOM 748 O O . GLU A 1 96 ? 0.096 4.917 2.390 1.00 95.44 96 GLU A O 1
ATOM 753 N N . VAL A 1 97 ? 0.488 6.359 4.074 1.00 96.00 97 VAL A N 1
ATOM 754 C CA . VAL A 1 97 ? -0.697 6.024 4.865 1.00 96.00 97 VAL A CA 1
ATOM 755 C C . VAL A 1 97 ? -1.488 7.303 5.058 1.00 96.00 97 VAL A C 1
ATOM 757 O O . VAL A 1 97 ? -0.992 8.259 5.653 1.00 96.00 97 VAL A O 1
ATOM 760 N N . VAL A 1 98 ? -2.719 7.311 4.561 1.00 96.94 98 VAL A N 1
ATOM 761 C CA . VAL A 1 98 ? -3.642 8.438 4.693 1.00 96.94 98 VAL A CA 1
ATOM 762 C C . VAL A 1 98 ? -4.755 8.037 5.647 1.00 96.94 98 VAL A C 1
ATOM 764 O O . VAL A 1 98 ? -5.376 6.992 5.465 1.00 96.94 98 VAL A O 1
ATOM 767 N N . ASN A 1 99 ? -5.025 8.865 6.656 1.00 97.25 99 ASN A N 1
ATOM 768 C CA . ASN A 1 99 ? -6.247 8.732 7.442 1.00 97.25 99 ASN A CA 1
ATOM 769 C C . ASN A 1 99 ? -7.430 9.189 6.578 1.00 97.25 99 ASN A C 1
ATOM 771 O O . ASN A 1 99 ? -7.502 10.357 6.202 1.00 97.25 99 ASN A O 1
ATOM 775 N N . VAL A 1 100 ? -8.319 8.259 6.239 1.00 97.25 100 VAL A N 1
ATOM 776 C CA . VAL A 1 100 ? -9.532 8.511 5.444 1.00 97.25 100 VAL A CA 1
ATOM 777 C C . VAL A 1 100 ? -10.805 8.377 6.284 1.00 97.25 100 VAL A C 1
ATOM 779 O O . VAL A 1 100 ? -11.901 8.622 5.782 1.00 97.25 100 VAL A O 1
ATOM 782 N N . GLY A 1 101 ? -10.660 7.976 7.548 1.00 96.06 101 GLY A N 1
ATOM 783 C CA . GLY A 1 101 ? -11.733 7.882 8.522 1.00 96.06 101 GLY A CA 1
ATOM 784 C C . GLY A 1 101 ? -12.004 9.208 9.233 1.00 96.06 101 GLY A C 1
ATOM 785 O O . GLY A 1 101 ? -11.354 10.227 9.000 1.00 96.06 101 GLY A O 1
ATOM 786 N N . ALA A 1 102 ? -12.995 9.181 10.123 1.00 96.00 102 ALA A N 1
ATOM 787 C CA . ALA A 1 102 ? -13.343 10.324 10.968 1.00 96.00 102 ALA A CA 1
ATOM 788 C C . ALA A 1 102 ? -12.501 10.391 12.255 1.00 96.00 102 ALA A C 1
ATOM 790 O O . ALA A 1 102 ? -12.342 11.467 12.829 1.00 96.00 102 ALA A O 1
ATOM 791 N N . GLU A 1 103 ? -11.961 9.253 12.696 1.00 97.06 103 GLU A N 1
ATOM 792 C CA . GLU A 1 103 ? -11.289 9.131 13.986 1.00 97.06 103 GLU A CA 1
ATOM 793 C C . GLU A 1 103 ? -9.773 9.358 13.884 1.00 97.06 103 GLU A C 1
ATOM 795 O O . GLU A 1 103 ? -9.161 9.079 12.846 1.00 97.06 103 GLU A O 1
ATOM 800 N N . PRO A 1 104 ? -9.116 9.831 14.959 1.00 96.94 104 PRO A N 1
ATOM 801 C CA . PRO A 1 104 ? -7.664 9.883 15.022 1.00 96.94 104 PRO A CA 1
ATOM 802 C C . PRO A 1 104 ? -7.037 8.493 14.881 1.00 96.94 104 PRO A C 1
ATOM 804 O O . PRO A 1 104 ? -7.446 7.528 15.532 1.00 96.94 104 PRO A O 1
ATOM 807 N N . VAL A 1 105 ? -5.981 8.421 14.075 1.00 96.94 105 VAL A N 1
ATOM 808 C CA . VAL A 1 105 ? -5.215 7.198 13.832 1.00 96.94 105 VAL A CA 1
ATOM 809 C C . VAL A 1 105 ? -3.816 7.343 14.416 1.00 96.94 105 VAL A C 1
ATOM 811 O O . VAL A 1 105 ? -3.124 8.326 14.154 1.00 96.94 105 VAL A O 1
ATOM 814 N N . GLN A 1 106 ? -3.368 6.325 15.147 1.00 97.06 106 GLN A N 1
ATOM 815 C CA . GLN A 1 106 ? -1.960 6.156 15.496 1.00 97.06 106 GLN A CA 1
ATOM 816 C C . GLN A 1 106 ? -1.350 5.081 14.597 1.00 97.06 106 GLN A C 1
ATOM 818 O O . GLN A 1 106 ? -1.767 3.928 14.653 1.00 97.06 106 GLN A O 1
ATOM 823 N N . VAL A 1 107 ? -0.353 5.438 13.791 1.00 95.38 107 VAL A N 1
ATOM 824 C CA . VAL A 1 107 ? 0.412 4.463 13.001 1.00 95.38 107 VAL A CA 1
ATOM 825 C C . VAL A 1 107 ? 1.541 3.916 13.867 1.00 95.38 107 VAL A C 1
ATOM 827 O O . VAL A 1 107 ? 2.370 4.683 14.351 1.00 95.38 107 VAL A O 1
ATOM 830 N N . ASP A 1 108 ? 1.561 2.601 14.071 1.00 94.12 108 ASP A N 1
ATOM 831 C CA . ASP A 1 108 ? 2.587 1.934 14.876 1.00 94.12 108 ASP A CA 1
ATOM 832 C C . ASP A 1 108 ? 3.755 1.444 14.010 1.00 94.12 108 ASP A C 1
ATOM 834 O O . ASP A 1 108 ? 4.915 1.585 14.390 1.00 94.12 108 ASP A O 1
ATOM 838 N N . GLU A 1 109 ? 3.460 0.876 12.837 1.00 94.38 109 GLU A N 1
ATOM 839 C CA . GLU A 1 109 ? 4.466 0.313 11.931 1.00 94.38 109 GLU A CA 1
ATOM 840 C C . GLU A 1 109 ? 4.014 0.452 10.476 1.00 94.38 109 GLU A C 1
ATOM 842 O O . GLU A 1 109 ? 2.833 0.292 10.156 1.00 94.38 109 GLU A O 1
ATOM 847 N N . LEU A 1 110 ? 4.976 0.703 9.589 1.00 92.69 110 LEU A N 1
ATOM 848 C CA . LEU A 1 110 ? 4.801 0.687 8.142 1.00 92.69 110 LEU A CA 1
ATOM 849 C C . LEU A 1 110 ? 5.955 -0.101 7.524 1.00 92.69 110 LEU A C 1
ATOM 851 O O . LEU A 1 110 ? 7.119 0.246 7.731 1.00 92.69 110 LEU A O 1
ATOM 855 N N . ARG A 1 111 ? 5.644 -1.162 6.776 1.00 90.06 111 ARG A N 1
ATOM 856 C CA . ARG A 1 111 ? 6.655 -2.095 6.266 1.00 90.06 111 AR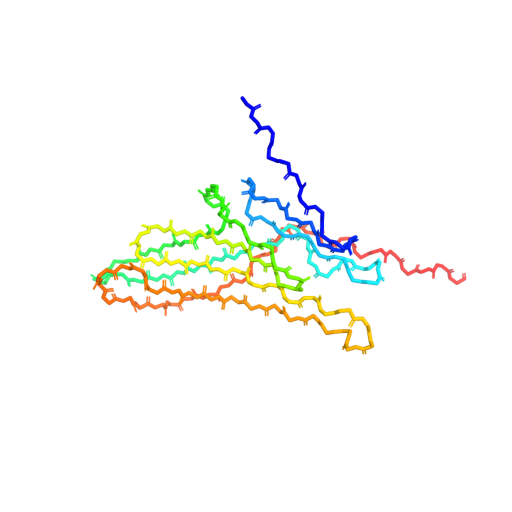G A CA 1
ATOM 857 C C . ARG A 1 111 ? 6.410 -2.533 4.833 1.00 90.06 111 ARG A C 1
ATOM 859 O O . ARG A 1 111 ? 5.278 -2.744 4.405 1.00 90.06 111 ARG A O 1
ATOM 866 N N . VAL A 1 112 ? 7.515 -2.741 4.122 1.00 87.25 112 VAL A N 1
ATOM 867 C CA . VAL A 1 112 ? 7.548 -3.468 2.851 1.00 87.25 112 VAL A CA 1
ATOM 868 C C . VAL A 1 112 ? 7.844 -4.931 3.158 1.00 87.25 112 VAL A C 1
ATOM 870 O O . VAL A 1 112 ? 8.833 -5.243 3.821 1.00 87.25 112 VAL A O 1
ATOM 873 N N . LEU A 1 113 ? 7.006 -5.831 2.657 1.00 83.94 113 LEU A N 1
ATOM 874 C CA . LEU A 1 113 ? 7.207 -7.273 2.746 1.00 83.94 113 LEU A CA 1
ATOM 875 C C . LEU A 1 113 ? 7.667 -7.788 1.380 1.00 83.94 113 LEU A C 1
ATOM 877 O O . LEU A 1 113 ? 7.169 -7.351 0.345 1.00 83.94 113 LEU A O 1
ATOM 881 N N . ARG A 1 114 ? 8.604 -8.735 1.349 1.00 75.31 114 ARG A N 1
ATOM 882 C CA . ARG A 1 114 ? 9.015 -9.401 0.103 1.00 75.31 114 ARG A CA 1
ATOM 883 C C . ARG A 1 114 ? 8.308 -10.748 -0.045 1.00 75.31 114 ARG A C 1
ATOM 885 O O . ARG A 1 114 ? 8.135 -11.465 0.940 1.00 75.31 114 ARG A O 1
ATOM 892 N N . GLY A 1 115 ? 7.899 -11.086 -1.268 1.00 59.66 115 GLY A N 1
ATOM 893 C CA . GLY A 1 115 ? 7.626 -12.471 -1.659 1.00 59.66 115 GLY A CA 1
ATOM 894 C C . GLY A 1 115 ? 8.932 -13.269 -1.625 1.00 59.66 115 GLY A C 1
ATOM 895 O O . GLY A 1 115 ? 10.009 -12.697 -1.772 1.00 59.66 115 GLY A O 1
ATOM 896 N N . SER A 1 116 ? 8.863 -14.557 -1.314 1.00 47.12 116 SER A N 1
ATOM 897 C CA . SER A 1 116 ? 10.022 -15.416 -1.038 1.00 47.12 116 SER A CA 1
ATOM 898 C C . SER A 1 116 ? 11.075 -15.496 -2.160 1.00 47.12 116 SER A C 1
ATOM 900 O O . SER A 1 116 ? 10.758 -15.357 -3.332 1.00 47.12 116 SER A O 1
ATOM 902 N N . THR A 1 117 ? 12.308 -15.788 -1.721 1.00 42.00 117 THR A N 1
ATOM 903 C CA . THR A 1 117 ? 13.553 -16.197 -2.410 1.00 42.00 117 THR A CA 1
ATOM 904 C C . THR A 1 117 ? 13.986 -15.416 -3.653 1.00 42.00 117 THR A C 1
ATOM 906 O O . THR A 1 117 ? 13.569 -15.669 -4.775 1.00 42.00 117 THR A O 1
ATOM 909 N N . VAL A 1 118 ? 14.964 -14.533 -3.443 1.00 39.00 118 VAL A N 1
ATOM 910 C CA . VAL A 1 118 ? 15.822 -14.001 -4.504 1.00 39.00 118 VAL A CA 1
ATOM 911 C C . VAL A 1 118 ? 16.680 -15.149 -5.044 1.00 39.00 118 VAL A C 1
ATOM 913 O O . VAL A 1 118 ? 17.620 -15.571 -4.370 1.00 39.00 118 VAL A O 1
ATOM 916 N N . GLU A 1 119 ? 16.405 -15.637 -6.253 1.00 38.06 119 GLU A N 1
ATOM 917 C CA . GLU A 1 119 ? 17.447 -16.311 -7.028 1.00 38.06 119 GLU A CA 1
ATOM 918 C C . GLU A 1 119 ? 18.407 -15.238 -7.545 1.00 38.06 119 GLU A C 1
ATOM 920 O O . GLU A 1 119 ? 18.131 -14.507 -8.498 1.00 38.06 119 GLU A O 1
ATOM 925 N N . LEU A 1 120 ? 19.543 -15.095 -6.860 1.00 35.03 120 LEU A N 1
ATOM 926 C CA . LEU A 1 120 ? 20.687 -14.407 -7.436 1.00 35.03 120 LEU A CA 1
ATOM 927 C C . LEU A 1 120 ? 21.164 -15.285 -8.591 1.00 35.03 120 LEU A C 1
ATOM 929 O O . LEU A 1 120 ? 21.713 -16.361 -8.358 1.00 35.03 120 LEU A O 1
ATOM 933 N N . GLY A 1 121 ? 20.929 -14.837 -9.826 1.00 32.12 121 GLY A N 1
ATOM 934 C CA . GLY A 1 121 ? 21.547 -15.456 -10.992 1.00 32.12 121 GLY A CA 1
ATOM 935 C C . GLY A 1 121 ? 23.047 -15.605 -10.743 1.00 32.12 121 GLY A C 1
ATOM 936 O O . GLY A 1 121 ? 23.695 -14.663 -10.275 1.00 32.12 121 GLY A O 1
ATOM 937 N N . ALA A 1 122 ? 23.573 -16.806 -10.987 1.00 42.22 122 ALA A N 1
ATOM 938 C CA . ALA A 1 122 ? 24.991 -17.085 -10.818 1.00 42.22 122 ALA A CA 1
ATOM 939 C C . ALA A 1 122 ? 25.824 -16.074 -11.633 1.00 42.22 122 ALA A C 1
ATOM 941 O O . ALA A 1 122 ? 25.398 -15.681 -12.728 1.00 42.22 122 ALA A O 1
ATOM 942 N N . PRO A 1 123 ? 26.984 -15.620 -11.117 1.00 28.94 123 PRO A N 1
ATOM 943 C CA . PRO A 1 123 ? 27.868 -14.753 -11.885 1.00 28.94 123 PRO A CA 1
ATOM 944 C C . PRO A 1 123 ? 28.230 -15.433 -13.216 1.00 28.94 123 PRO A C 1
ATOM 946 O O . PRO A 1 123 ? 28.315 -16.663 -13.260 1.00 28.94 123 PRO A O 1
ATOM 949 N N . PRO A 1 124 ? 28.421 -14.667 -14.307 1.00 33.03 124 PRO A N 1
ATOM 950 C CA . PRO A 1 124 ? 28.878 -15.243 -15.564 1.00 33.03 124 PRO A CA 1
ATOM 951 C C . PRO A 1 124 ? 30.195 -15.984 -15.312 1.00 33.03 124 PRO A C 1
ATOM 953 O O . PRO A 1 124 ? 31.107 -15.417 -14.713 1.00 33.03 124 PRO A O 1
ATOM 956 N N . ASN A 1 125 ? 30.254 -17.254 -15.720 1.00 47.94 125 ASN A N 1
ATOM 957 C CA . ASN A 1 125 ? 31.478 -18.047 -15.652 1.00 47.94 125 ASN A CA 1
ATOM 958 C C . ASN A 1 125 ? 32.577 -17.324 -16.447 1.00 47.94 125 ASN A C 1
ATOM 960 O O . ASN A 1 125 ? 32.341 -16.959 -17.602 1.00 47.94 125 ASN A O 1
ATOM 964 N N . GLU A 1 126 ? 33.728 -17.105 -15.807 1.00 41.12 126 GLU A N 1
ATOM 965 C CA . GLU A 1 126 ? 34.970 -16.666 -16.462 1.00 41.12 126 GLU A CA 1
ATOM 966 C C . GLU A 1 126 ? 35.507 -17.727 -17.431 1.00 41.12 126 GLU A C 1
ATOM 968 O O . GLU A 1 126 ? 35.384 -18.939 -17.124 1.00 41.12 126 GLU A O 1
#

Sequence (126 aa):
MTEGSEIFIRERLILNPAEGTIEFVYRARPVLSGATAEATYRVEGLARRLSLRDGPVAYGIAQDLVSLSHSDGQVQLTWNILARPEPEGQLSLWLEVVNVGAEPVQVDELRVLRGSTVELGAPPNE

Foldseek 3Di:
DDDQDWDDDPVAWTDRQAQQAIWGADPNRTPADRKWKKWWKDFPNDIDIDISRPGRWDWDDDPFKIKTWDDPQQKIKIWIWGQDDPPVRDIDIDIDIDGRHPTDMGTDDIDMGGDDDDPPDDDPDD

Secondary structure (DSSP, 8-state):
------EEETTTEEEETTTTEEEEEETTEEEEEEEEEEEEEEETTEEEEEEGGGSPPEEEE-SSEEEEEEE-SSEEEEEEEEEPPTTT--EEEEEEEEE-SSS-EEEEEEEEEPPS----PPPPP-